Protein AF-A0A1G0FQX0-F1 (afdb_monomer_lite)

Sequence (128 aa):
MAFGIALFLISGVIVGIPLTINFFGGSVLTMEQYQSWKVVHGYGVFLSFINYFFGVIIDRLALTRGQKELSSWAMLAAG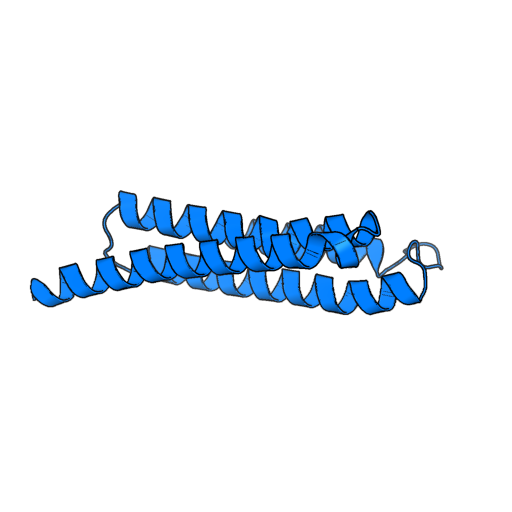LVGGVGRMTLLLLSALDELGVYASLGEVVLIVLATAVFLRGQMARSAQT

Foldseek 3Di:
DVVLVVQLCVLPPVLPDCQQDPPPDDHPDDPVLNVVLVVLSVQLNVLSVVLVVVLVVLVPDPFDPVLSVLLNVLSVQLSCLSRVVLSVCSVVVNCVPCVVVSVVSSVVSNVRSVVSVVVRVVVVVVVD

Structure (mmCIF, N/CA/C/O backbone):
data_AF-A0A1G0FQX0-F1
#
_entry.id   AF-A0A1G0FQX0-F1
#
loop_
_atom_site.group_PDB
_atom_site.id
_atom_site.type_symbol
_atom_site.label_atom_id
_atom_site.label_alt_id
_atom_site.label_comp_id
_atom_site.label_asym_id
_atom_site.label_entity_id
_atom_site.label_seq_id
_atom_site.pdbx_PDB_ins_code
_atom_site.Cartn_x
_atom_site.Cartn_y
_atom_site.Cartn_z
_atom_site.occupancy
_atom_site.B_iso_or_equiv
_atom_site.auth_seq_id
_atom_site.auth_comp_id
_atom_site.auth_asym_id
_atom_site.auth_atom_id
_atom_site.pdbx_PDB_model_num
ATOM 1 N N . MET A 1 1 ? -8.986 -10.632 6.891 1.00 52.84 1 MET A N 1
ATOM 2 C CA . MET A 1 1 ? -8.077 -11.729 6.449 1.00 52.84 1 MET A CA 1
ATOM 3 C C . MET A 1 1 ? -8.068 -12.005 4.941 1.00 52.84 1 MET A C 1
ATOM 5 O O . MET A 1 1 ? -7.014 -11.831 4.343 1.00 52.84 1 MET A O 1
ATOM 9 N N . ALA A 1 2 ? -9.188 -12.397 4.311 1.00 55.34 2 ALA A N 1
ATOM 10 C CA . ALA A 1 2 ? -9.234 -12.756 2.877 1.00 55.34 2 ALA A CA 1
ATOM 11 C C . ALA A 1 2 ? -8.653 -11.675 1.944 1.00 55.34 2 ALA A C 1
ATOM 13 O O . ALA A 1 2 ? -8.025 -11.974 0.937 1.00 55.34 2 ALA A O 1
ATOM 14 N N . PHE A 1 3 ? -8.805 -10.413 2.333 1.00 60.34 3 PHE A N 1
ATOM 15 C CA . PHE A 1 3 ? -8.319 -9.267 1.583 1.00 60.34 3 PHE A CA 1
ATOM 16 C C . PHE A 1 3 ? -6.784 -9.102 1.592 1.00 60.34 3 PHE A C 1
ATOM 18 O O . PHE A 1 3 ? -6.199 -8.886 0.539 1.00 60.34 3 PHE A O 1
ATOM 25 N N . GLY A 1 4 ? -6.109 -9.260 2.738 1.00 58.50 4 GLY A N 1
ATOM 26 C CA . GLY A 1 4 ? -4.638 -9.219 2.784 1.00 58.50 4 GLY A CA 1
ATOM 27 C C . GLY A 1 4 ? -4.011 -10.379 2.006 1.00 58.50 4 GLY A C 1
ATOM 28 O O . GLY A 1 4 ? -2.991 -10.209 1.350 1.00 58.50 4 GLY A O 1
ATOM 29 N N . ILE A 1 5 ? -4.689 -11.532 2.006 1.00 62.16 5 ILE A N 1
ATOM 30 C CA . ILE A 1 5 ? -4.342 -12.683 1.166 1.00 62.16 5 ILE A CA 1
ATOM 31 C C . ILE A 1 5 ? -4.538 -12.336 -0.316 1.00 62.16 5 ILE A C 1
ATOM 33 O O . ILE A 1 5 ? -3.648 -12.597 -1.114 1.00 62.16 5 ILE A O 1
ATOM 37 N N . ALA A 1 6 ? -5.649 -11.696 -0.693 1.00 64.75 6 ALA A N 1
ATOM 38 C CA . ALA A 1 6 ? -5.885 -11.260 -2.069 1.00 64.75 6 ALA A CA 1
ATOM 39 C C . ALA A 1 6 ? -4.847 -10.228 -2.544 1.00 64.75 6 ALA A C 1
ATOM 41 O O . ALA A 1 6 ? -4.338 -10.354 -3.652 1.00 64.75 6 ALA A O 1
ATOM 42 N N . LEU A 1 7 ? -4.483 -9.254 -1.703 1.00 61.84 7 LEU A N 1
ATOM 43 C CA . LEU A 1 7 ? -3.460 -8.256 -2.027 1.00 61.84 7 LEU A CA 1
ATOM 44 C C . LEU A 1 7 ? -2.090 -8.921 -2.183 1.00 61.84 7 LEU A C 1
ATOM 46 O O . LEU A 1 7 ? -1.421 -8.700 -3.181 1.00 61.84 7 LEU A O 1
ATOM 50 N N . PHE A 1 8 ? -1.732 -9.840 -1.284 1.00 62.28 8 PHE A N 1
ATOM 51 C CA . PHE A 1 8 ? -0.519 -10.648 -1.408 1.00 62.28 8 PHE A CA 1
ATOM 52 C C . PHE A 1 8 ? -0.499 -11.505 -2.682 1.00 62.28 8 PHE A C 1
ATOM 54 O O . PHE A 1 8 ? 0.526 -11.575 -3.353 1.00 62.28 8 PHE A O 1
ATOM 61 N N . LEU A 1 9 ? -1.618 -12.130 -3.058 1.00 59.53 9 LEU A N 1
ATOM 62 C CA . LEU A 1 9 ? -1.717 -12.908 -4.295 1.00 59.53 9 LEU A CA 1
ATOM 63 C C . LEU A 1 9 ? -1.595 -12.017 -5.538 1.00 59.53 9 LEU A C 1
ATOM 65 O O . LEU A 1 9 ? -0.884 -12.370 -6.473 1.00 59.53 9 LEU A O 1
ATOM 69 N N . ILE A 1 10 ? -2.229 -10.845 -5.550 1.00 64.19 10 ILE A N 1
ATOM 70 C CA . ILE A 1 10 ? -2.133 -9.902 -6.671 1.00 64.19 10 ILE A CA 1
ATOM 71 C C . ILE A 1 10 ? -0.703 -9.361 -6.774 1.00 64.19 10 ILE A C 1
ATOM 73 O O . ILE A 1 10 ? -0.049 -9.530 -7.801 1.00 64.19 10 ILE A O 1
ATOM 77 N N . SER A 1 11 ? -0.187 -8.770 -5.699 1.00 60.75 11 SER A N 1
ATOM 78 C CA . SER A 1 11 ? 1.128 -8.131 -5.670 1.00 60.75 11 SER A CA 1
ATOM 79 C C . SER A 1 11 ? 2.274 -9.126 -5.811 1.00 60.75 11 SER A C 1
ATOM 81 O O . SER A 1 11 ? 3.259 -8.797 -6.460 1.00 60.75 11 SER A O 1
ATOM 83 N N . GLY A 1 12 ? 2.151 -10.319 -5.221 1.00 58.19 12 GLY A N 1
ATOM 84 C CA . GLY A 1 12 ? 3.173 -11.367 -5.189 1.00 58.19 12 GLY A CA 1
ATOM 85 C C . GLY A 1 12 ? 3.107 -12.345 -6.359 1.00 58.19 12 GLY A C 1
ATOM 86 O O . GLY A 1 12 ? 4.107 -12.557 -7.037 1.00 58.19 12 GLY A O 1
ATOM 87 N N . VAL A 1 13 ? 1.939 -12.934 -6.622 1.00 57.28 13 VAL A N 1
ATOM 88 C CA . VAL A 1 13 ? 1.795 -14.046 -7.580 1.00 57.28 13 VAL A CA 1
ATOM 89 C C . VAL A 1 13 ? 1.462 -13.542 -8.983 1.00 57.28 13 VAL A C 1
ATOM 91 O O . VAL A 1 13 ? 2.121 -13.938 -9.938 1.00 57.28 13 VAL A O 1
ATOM 94 N N . ILE A 1 14 ? 0.471 -12.657 -9.123 1.00 57.28 14 ILE A N 1
ATOM 95 C CA . ILE A 1 14 ? -0.040 -12.235 -10.441 1.00 57.28 14 ILE A CA 1
ATOM 96 C C . ILE A 1 14 ? 0.892 -11.228 -11.108 1.00 57.28 14 ILE A C 1
ATOM 98 O O . ILE A 1 14 ? 1.104 -11.291 -12.314 1.00 57.28 14 ILE A O 1
ATOM 102 N N . VAL A 1 15 ? 1.455 -10.300 -10.337 1.00 57.69 15 VAL A N 1
ATOM 103 C CA . VAL A 1 15 ? 2.323 -9.262 -10.898 1.00 57.69 15 VAL A CA 1
ATOM 104 C C . VAL A 1 15 ? 3.794 -9.709 -10.877 1.00 57.69 15 VAL A C 1
ATOM 106 O O . VAL A 1 15 ? 4.514 -9.501 -11.847 1.00 57.69 15 VAL A O 1
ATOM 109 N N . GLY A 1 16 ? 4.242 -10.399 -9.824 1.00 53.06 16 GLY A N 1
ATOM 110 C CA . GLY A 1 16 ? 5.641 -10.814 -9.661 1.00 53.06 16 GLY A CA 1
ATOM 111 C C . GLY A 1 16 ? 6.134 -11.882 -10.623 1.00 53.06 16 GLY A C 1
ATOM 112 O O . GLY A 1 16 ? 7.156 -11.702 -11.287 1.00 53.06 16 GLY A O 1
ATOM 113 N N . ILE A 1 17 ? 5.412 -13.001 -10.681 1.00 53.59 17 ILE A N 1
ATOM 114 C CA . ILE A 1 17 ? 5.861 -14.229 -11.350 1.00 53.59 17 ILE A CA 1
ATOM 115 C C . ILE A 1 17 ? 5.896 -14.083 -12.883 1.00 53.59 17 ILE A C 1
ATOM 117 O O . ILE A 1 17 ? 6.923 -14.429 -13.465 1.00 53.59 17 ILE A O 1
ATOM 121 N N . PRO A 1 18 ? 4.874 -13.525 -13.565 1.00 51.62 18 PRO A N 1
ATOM 122 C CA . PRO A 1 18 ? 4.857 -13.486 -15.031 1.00 51.62 18 PRO A CA 1
ATOM 123 C C . PRO A 1 18 ? 5.879 -12.524 -15.646 1.00 51.62 18 PRO A C 1
ATOM 125 O O . PRO A 1 18 ? 6.282 -12.711 -16.790 1.00 51.62 18 PRO A O 1
ATOM 128 N N . LEU A 1 19 ? 6.293 -11.490 -14.905 1.00 51.75 19 LEU A N 1
ATOM 129 C CA . LEU A 1 19 ? 7.210 -10.456 -15.401 1.00 51.75 19 LEU A CA 1
ATOM 130 C C . LEU A 1 19 ? 8.681 -10.737 -15.072 1.00 51.75 19 LEU A C 1
ATOM 132 O O . LEU A 1 19 ? 9.565 -10.173 -15.714 1.00 51.75 19 LEU A O 1
ATOM 136 N N . THR A 1 20 ? 8.955 -11.618 -14.104 1.00 49.12 20 THR A N 1
ATOM 137 C CA . THR A 1 20 ? 10.324 -12.024 -13.740 1.00 49.12 20 THR A CA 1
ATOM 138 C C . THR A 1 20 ? 10.714 -13.402 -14.262 1.00 49.12 20 THR A C 1
ATOM 140 O O . THR A 1 20 ? 11.894 -13.636 -14.513 1.00 49.12 20 THR A O 1
ATOM 143 N N . ILE A 1 21 ? 9.749 -14.302 -14.465 1.00 46.78 21 ILE A N 1
ATOM 144 C CA . ILE A 1 21 ? 9.988 -15.654 -14.965 1.00 46.78 21 ILE A CA 1
ATOM 145 C C . ILE A 1 21 ? 9.347 -15.763 -16.341 1.00 46.78 21 ILE A C 1
ATOM 147 O O . ILE A 1 21 ? 8.138 -15.942 -16.472 1.00 46.78 21 ILE A O 1
ATOM 151 N N . ASN A 1 22 ? 10.165 -15.675 -17.388 1.00 48.78 22 ASN A N 1
ATOM 152 C CA . ASN A 1 22 ? 9.686 -16.039 -18.707 1.00 48.78 22 ASN A CA 1
ATOM 153 C C . ASN A 1 22 ? 9.655 -17.567 -18.821 1.00 48.78 22 ASN A C 1
ATOM 155 O O . ASN A 1 22 ? 10.705 -18.204 -18.887 1.00 48.78 22 ASN A O 1
ATOM 159 N N . PHE A 1 23 ? 8.461 -18.151 -18.907 1.00 44.41 23 PHE A N 1
ATOM 160 C CA . PHE A 1 23 ? 8.285 -19.565 -19.252 1.00 44.41 23 PHE A CA 1
ATOM 161 C C . PHE A 1 23 ? 8.796 -19.907 -20.677 1.00 44.41 23 PHE A C 1
ATOM 163 O O . PHE A 1 23 ? 8.827 -21.080 -21.036 1.00 44.41 23 PHE A O 1
ATOM 170 N N . PHE A 1 24 ? 9.242 -18.912 -21.467 1.00 46.16 24 PHE A N 1
ATOM 171 C CA . PHE A 1 24 ? 9.716 -19.041 -22.855 1.00 46.16 24 PHE A CA 1
ATOM 172 C C . PHE A 1 24 ? 11.117 -18.442 -23.160 1.00 46.16 24 PHE A C 1
ATOM 174 O O . PHE A 1 24 ? 11.475 -18.327 -24.329 1.00 46.16 24 PHE A O 1
ATOM 181 N N . GLY A 1 25 ? 11.950 -18.098 -22.162 1.00 43.03 25 GLY A N 1
ATOM 182 C CA . GLY A 1 25 ? 13.401 -17.883 -22.389 1.00 43.03 25 GLY A CA 1
ATOM 183 C C . GLY A 1 25 ? 13.941 -16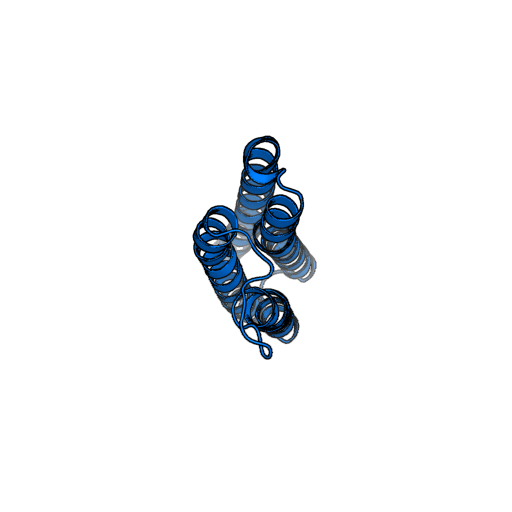.455 -22.644 1.00 43.03 25 GLY A C 1
ATOM 184 O O . GLY A 1 25 ? 15.020 -16.321 -23.213 1.00 43.03 25 GLY A O 1
ATOM 185 N N . GLY A 1 26 ? 13.267 -15.386 -22.199 1.00 56.75 26 GLY A N 1
ATOM 186 C CA . GLY A 1 26 ? 13.768 -13.990 -22.256 1.00 56.75 26 GLY A CA 1
ATOM 187 C C . GLY A 1 26 ? 12.937 -12.962 -21.457 1.00 56.75 26 GLY A C 1
ATOM 188 O O . GLY A 1 26 ? 11.743 -13.130 -21.293 1.00 56.75 26 GLY A O 1
ATOM 189 N N . SER A 1 27 ? 13.507 -11.885 -20.922 1.00 56.03 27 SER A N 1
ATOM 190 C CA . SER A 1 27 ? 12.720 -10.890 -20.156 1.00 56.03 27 SER A CA 1
ATOM 191 C C . SER A 1 27 ? 11.845 -10.014 -21.073 1.00 56.03 27 SER A C 1
ATOM 193 O O . SER A 1 27 ? 12.333 -9.544 -22.096 1.00 56.03 27 SER A O 1
ATOM 195 N N . VAL A 1 28 ? 10.579 -9.754 -20.700 1.00 63.47 28 VAL A N 1
ATOM 196 C CA . VAL A 1 28 ? 9.730 -8.724 -21.357 1.00 63.47 28 VAL A CA 1
ATOM 197 C C . VAL A 1 28 ? 10.226 -7.313 -21.013 1.00 63.47 28 VAL A C 1
ATOM 199 O O . VAL A 1 28 ? 10.039 -6.370 -21.776 1.00 63.47 28 VAL A O 1
ATOM 202 N N . LEU A 1 29 ? 10.885 -7.179 -19.863 1.00 65.06 29 LEU A N 1
ATOM 203 C CA . LEU A 1 29 ? 11.466 -5.937 -19.372 1.00 65.06 29 LEU A CA 1
ATOM 204 C C . LEU A 1 29 ? 12.889 -5.762 -19.906 1.00 65.06 29 LEU A C 1
ATOM 206 O O . LEU A 1 29 ? 13.654 -6.732 -19.978 1.00 65.06 29 LEU A O 1
ATOM 210 N N . THR A 1 30 ? 13.277 -4.520 -20.194 1.00 74.12 30 THR A N 1
ATOM 211 C CA . THR A 1 30 ? 14.693 -4.185 -20.400 1.00 74.12 30 THR A CA 1
ATOM 212 C C . THR A 1 30 ? 15.501 -4.488 -19.131 1.00 74.12 30 THR A C 1
ATOM 214 O O . THR A 1 30 ? 14.944 -4.616 -18.040 1.00 74.12 30 THR A O 1
ATOM 217 N N . MET A 1 31 ? 16.829 -4.603 -19.234 1.00 75.06 31 MET A N 1
ATOM 218 C CA . MET A 1 31 ? 17.673 -4.907 -18.067 1.00 75.06 31 MET A CA 1
ATOM 219 C C . MET A 1 31 ? 17.510 -3.870 -16.944 1.00 75.06 31 MET A C 1
ATOM 221 O O . MET A 1 31 ? 17.454 -4.232 -15.772 1.00 75.06 31 MET A O 1
ATOM 225 N N . GLU A 1 32 ? 17.381 -2.592 -17.296 1.00 75.31 32 GLU A N 1
ATOM 226 C CA . GLU A 1 32 ? 17.147 -1.504 -16.344 1.00 75.31 32 GLU A CA 1
ATOM 227 C C . GLU A 1 32 ? 15.765 -1.609 -15.685 1.00 75.31 32 GLU A C 1
ATOM 229 O O . GLU A 1 32 ? 15.661 -1.616 -14.457 1.00 75.31 32 GLU A O 1
ATOM 234 N N . GLN A 1 33 ? 14.711 -1.826 -16.482 1.00 70.12 33 GLN A N 1
ATOM 235 C CA . GLN A 1 33 ? 13.366 -2.071 -15.961 1.00 70.12 33 GLN A CA 1
ATOM 236 C C . GLN A 1 33 ? 13.329 -3.303 -15.054 1.00 70.12 33 GLN A C 1
ATOM 238 O O . GLN A 1 33 ? 12.669 -3.271 -14.024 1.00 70.12 33 GLN A O 1
ATOM 243 N N . TYR A 1 34 ? 14.068 -4.365 -15.379 1.00 73.25 34 TYR A N 1
ATOM 244 C CA . TYR A 1 34 ? 14.146 -5.582 -14.576 1.00 73.25 34 TYR A CA 1
ATOM 245 C C . TYR A 1 34 ? 14.823 -5.356 -13.214 1.00 73.25 34 TYR A C 1
ATOM 247 O O . TYR A 1 34 ? 14.379 -5.904 -12.200 1.00 73.25 34 TYR A O 1
ATOM 255 N N . GLN A 1 35 ? 15.886 -4.545 -13.150 1.00 75.56 35 GLN A N 1
ATOM 256 C CA . GLN A 1 35 ? 16.526 -4.204 -11.873 1.00 75.56 35 GLN A CA 1
ATOM 257 C C . GLN A 1 35 ? 15.583 -3.393 -10.982 1.00 75.56 35 GLN A C 1
ATOM 259 O O . GLN A 1 35 ? 15.375 -3.765 -9.825 1.00 75.56 35 GLN A O 1
ATOM 264 N N . SER A 1 36 ? 14.946 -2.362 -11.540 1.00 76.44 36 SER A N 1
ATOM 265 C CA . SER A 1 36 ? 13.956 -1.547 -10.828 1.00 76.44 36 SER A CA 1
ATOM 266 C C . SER A 1 36 ? 12.725 -2.364 -10.429 1.00 76.44 36 SER A C 1
ATOM 268 O O . SER 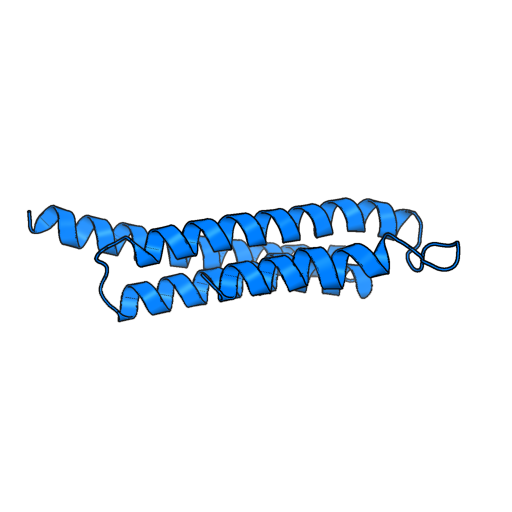A 1 36 ? 12.211 -2.225 -9.319 1.00 76.44 36 SER A O 1
ATOM 270 N N . TRP A 1 37 ? 12.296 -3.293 -11.285 1.00 76.88 37 TRP A N 1
ATOM 271 C CA . TRP A 1 37 ? 11.138 -4.150 -11.055 1.00 76.88 37 TRP A CA 1
ATOM 272 C C . TRP A 1 37 ? 11.298 -5.019 -9.823 1.00 76.88 37 TRP A C 1
ATOM 274 O O . TRP A 1 37 ? 10.390 -5.064 -9.004 1.00 76.88 37 TRP A O 1
ATOM 284 N N . LYS A 1 38 ? 12.453 -5.664 -9.635 1.00 75.75 38 LYS A N 1
ATOM 285 C CA . LYS A 1 38 ? 12.702 -6.498 -8.446 1.00 75.75 38 LYS A CA 1
ATOM 286 C C . LYS A 1 38 ? 12.545 -5.708 -7.147 1.00 75.75 38 LYS A C 1
ATOM 288 O O . LYS A 1 38 ? 11.969 -6.221 -6.190 1.00 75.75 38 LYS A O 1
ATOM 293 N N . VAL A 1 39 ? 13.026 -4.465 -7.127 1.00 75.38 39 VAL A N 1
ATOM 294 C CA . VAL A 1 39 ? 12.938 -3.585 -5.955 1.00 75.38 39 VAL A CA 1
ATOM 295 C C . VAL A 1 39 ? 11.490 -3.153 -5.713 1.00 75.38 39 VAL A C 1
ATOM 297 O O . VAL A 1 39 ? 10.977 -3.320 -4.608 1.00 75.38 39 VAL A O 1
ATOM 300 N N . VAL A 1 40 ? 10.803 -2.660 -6.748 1.00 75.56 40 VAL A N 1
ATOM 301 C CA . VAL A 1 40 ? 9.410 -2.185 -6.646 1.00 75.56 40 VAL A CA 1
ATOM 302 C C . VAL A 1 40 ? 8.446 -3.336 -6.333 1.00 75.56 40 VAL A C 1
ATOM 304 O O . VAL A 1 40 ? 7.553 -3.196 -5.499 1.00 75.56 40 VAL A O 1
ATOM 307 N N . HIS A 1 41 ? 8.655 -4.501 -6.940 1.00 76.44 41 HIS A N 1
ATOM 308 C CA . HIS A 1 41 ? 7.893 -5.713 -6.669 1.00 76.44 41 HIS A CA 1
ATOM 309 C C . HIS A 1 41 ? 8.104 -6.216 -5.239 1.00 76.44 41 HIS A C 1
ATOM 311 O O . HIS A 1 41 ? 7.127 -6.457 -4.531 1.00 76.44 41 HIS A O 1
ATOM 317 N N . GLY A 1 42 ? 9.359 -6.320 -4.787 1.00 72.12 42 GLY A N 1
ATOM 318 C CA . GLY A 1 42 ? 9.673 -6.710 -3.411 1.00 72.12 42 GLY A CA 1
ATOM 319 C C . GLY A 1 42 ? 9.019 -5.777 -2.389 1.00 72.12 42 GLY A C 1
ATOM 320 O O . GLY A 1 42 ? 8.444 -6.241 -1.404 1.00 72.12 42 GLY A O 1
ATOM 321 N N . TYR A 1 43 ? 9.012 -4.471 -2.672 1.00 75.06 43 TYR A N 1
ATOM 322 C CA . TYR A 1 43 ? 8.295 -3.483 -1.869 1.00 75.06 43 TYR A CA 1
ATOM 323 C C . TYR A 1 43 ? 6.774 -3.716 -1.859 1.00 75.06 43 TYR A C 1
ATOM 325 O O . TYR A 1 43 ? 6.159 -3.700 -0.795 1.00 75.06 43 TYR A O 1
ATOM 333 N N . GLY A 1 44 ? 6.160 -4.008 -3.010 1.00 74.25 44 GLY A N 1
ATOM 334 C CA . GLY A 1 44 ? 4.732 -4.338 -3.102 1.00 74.25 44 GLY A CA 1
ATOM 335 C C . GLY A 1 44 ? 4.341 -5.598 -2.316 1.00 74.25 44 GLY A C 1
ATOM 336 O O . GLY A 1 44 ? 3.299 -5.629 -1.653 1.00 74.25 44 GLY A O 1
ATOM 337 N N . VAL A 1 45 ? 5.193 -6.627 -2.323 1.00 73.56 45 VAL A N 1
ATOM 338 C CA . VAL A 1 45 ? 5.006 -7.840 -1.506 1.00 73.56 45 VAL A CA 1
ATOM 339 C C . VAL A 1 45 ? 5.110 -7.517 -0.015 1.00 73.56 45 VAL A C 1
ATOM 341 O O . VAL A 1 45 ? 4.262 -7.949 0.769 1.00 73.56 45 VAL A O 1
ATOM 344 N N . PHE A 1 46 ? 6.097 -6.712 0.381 1.00 75.88 46 PHE A N 1
ATOM 345 C CA . PHE A 1 46 ? 6.257 -6.256 1.762 1.00 75.88 46 PHE A CA 1
ATOM 346 C C . PHE A 1 46 ? 5.056 -5.430 2.252 1.00 75.88 46 PHE A C 1
ATOM 348 O O . PHE A 1 46 ? 4.539 -5.675 3.342 1.00 75.88 46 PHE A O 1
ATOM 355 N N . LEU A 1 47 ? 4.539 -4.520 1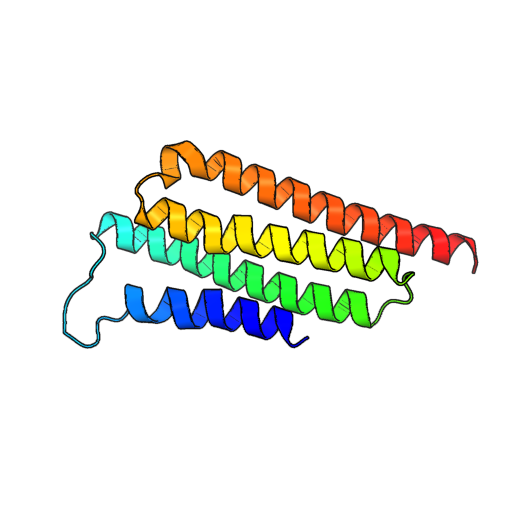.426 1.00 74.44 47 LEU A N 1
ATOM 356 C CA . LEU A 1 47 ? 3.311 -3.767 1.703 1.00 74.44 47 LEU A CA 1
ATOM 357 C C . LEU A 1 47 ? 2.100 -4.680 1.908 1.00 74.44 47 LEU A C 1
ATOM 359 O O . LEU A 1 47 ? 1.317 -4.491 2.838 1.00 74.44 47 LEU A O 1
ATOM 363 N N . SER A 1 48 ? 1.957 -5.694 1.055 1.00 73.56 48 SER A N 1
ATOM 364 C CA . SER A 1 48 ? 0.882 -6.686 1.165 1.00 73.56 48 SER A CA 1
ATOM 365 C C . SER A 1 48 ? 0.964 -7.464 2.474 1.00 73.56 48 SER A C 1
ATOM 367 O O . SER A 1 48 ? -0.051 -7.684 3.137 1.00 73.56 48 SER A O 1
ATOM 369 N N . PHE A 1 49 ? 2.184 -7.839 2.866 1.00 75.31 49 PHE A N 1
ATOM 370 C CA . PHE A 1 49 ? 2.460 -8.486 4.140 1.00 75.31 49 PHE A CA 1
ATOM 371 C C . PHE A 1 49 ? 2.059 -7.583 5.312 1.00 75.31 49 PHE A C 1
ATOM 373 O O . PHE A 1 49 ? 1.267 -8.006 6.153 1.00 75.31 49 PHE A O 1
ATOM 380 N N . ILE A 1 50 ? 2.502 -6.320 5.338 1.00 75.69 50 ILE A N 1
ATOM 381 C CA . ILE A 1 50 ? 2.103 -5.359 6.381 1.00 75.69 50 ILE A CA 1
ATOM 382 C C . ILE A 1 50 ? 0.580 -5.231 6.447 1.00 75.69 50 ILE A C 1
ATOM 384 O O . ILE A 1 50 ? 0.013 -5.326 7.535 1.00 75.69 50 ILE A O 1
ATOM 388 N N . ASN A 1 51 ? -0.093 -5.077 5.305 1.00 76.75 51 ASN A N 1
ATOM 389 C CA . ASN A 1 51 ? -1.549 -4.948 5.245 1.00 76.75 51 ASN A CA 1
ATOM 390 C C . ASN A 1 51 ? -2.281 -6.171 5.807 1.00 76.75 51 ASN A C 1
ATOM 392 O O . ASN A 1 51 ? -3.304 -6.021 6.480 1.00 76.75 51 ASN A O 1
ATOM 396 N N . TYR A 1 52 ? -1.763 -7.380 5.579 1.00 74.44 52 TYR A N 1
ATOM 397 C CA . TYR A 1 52 ? -2.314 -8.588 6.188 1.00 74.44 52 TYR A CA 1
ATOM 398 C C . TYR A 1 52 ? -2.224 -8.541 7.720 1.00 74.44 52 TYR A C 1
ATOM 400 O O . TYR A 1 52 ? -3.237 -8.737 8.397 1.00 74.44 52 TYR A O 1
ATOM 408 N N . PHE A 1 53 ? -1.048 -8.226 8.271 1.00 77.19 53 PHE A N 1
ATOM 409 C CA . PHE A 1 53 ? -0.857 -8.123 9.722 1.00 77.19 53 PHE A CA 1
ATOM 410 C C . PHE A 1 53 ? -1.700 -7.004 10.334 1.00 77.19 53 PHE A C 1
ATOM 412 O O . PHE A 1 53 ? -2.339 -7.215 11.365 1.00 77.19 53 PHE A O 1
ATOM 419 N N . PHE A 1 54 ? -1.777 -5.848 9.674 1.00 76.06 54 PHE A N 1
ATOM 420 C CA . PHE A 1 54 ? -2.623 -4.740 10.110 1.00 76.06 54 PHE A CA 1
ATOM 421 C C . PHE A 1 54 ? -4.100 -5.133 10.152 1.00 76.06 54 PHE A C 1
ATOM 423 O O . PHE A 1 54 ? -4.779 -4.850 11.137 1.00 76.06 54 PHE A O 1
ATOM 430 N N . GLY A 1 55 ? -4.592 -5.845 9.134 1.00 75.94 55 GLY A N 1
ATOM 431 C CA . GLY A 1 55 ? -5.959 -6.365 9.122 1.00 75.94 55 GLY A CA 1
ATOM 432 C C . GLY A 1 55 ? -6.232 -7.324 10.284 1.00 75.94 55 GLY A C 1
ATOM 433 O O . GLY A 1 55 ? -7.243 -7.190 10.969 1.00 75.94 55 GLY A O 1
ATOM 434 N N . VAL A 1 56 ? -5.303 -8.246 10.567 1.00 76.94 56 VAL A N 1
ATOM 435 C CA . VAL A 1 56 ? -5.409 -9.161 11.721 1.00 76.94 56 VAL A CA 1
ATOM 436 C C . VAL A 1 56 ? -5.441 -8.393 13.046 1.00 76.94 56 VAL A C 1
ATOM 438 O O . VAL A 1 56 ? -6.197 -8.754 13.950 1.00 76.94 56 VAL A O 1
ATOM 441 N N . ILE A 1 57 ? -4.648 -7.327 13.172 1.00 77.62 57 ILE A N 1
ATOM 442 C CA . ILE A 1 57 ? -4.631 -6.473 14.365 1.00 77.62 57 ILE A CA 1
ATOM 443 C C . ILE A 1 57 ? -5.966 -5.729 14.513 1.00 77.62 57 ILE A C 1
ATOM 445 O O . ILE A 1 57 ? -6.568 -5.787 15.582 1.00 77.62 57 ILE A O 1
ATOM 449 N N . ILE A 1 58 ? -6.472 -5.086 13.456 1.00 76.69 58 ILE A N 1
ATOM 450 C CA . ILE A 1 58 ? -7.759 -4.365 13.473 1.00 76.69 58 ILE A CA 1
ATOM 451 C C . ILE A 1 58 ? -8.913 -5.294 13.883 1.00 76.69 58 ILE A C 1
ATOM 453 O O . ILE A 1 58 ? -9.773 -4.900 14.679 1.00 76.69 58 ILE A O 1
ATOM 457 N N . ASP A 1 59 ? -8.916 -6.535 13.390 1.00 76.81 59 ASP A N 1
ATOM 458 C CA . ASP A 1 59 ? -9.942 -7.528 13.720 1.00 76.81 59 ASP A CA 1
ATOM 459 C C . ASP A 1 59 ? -9.949 -7.859 15.222 1.00 76.81 59 ASP A C 1
ATOM 461 O O . ASP A 1 59 ? -11.020 -7.913 15.834 1.00 76.81 59 ASP A O 1
ATOM 465 N N . ARG A 1 60 ? -8.767 -7.999 15.838 1.00 77.00 60 ARG A N 1
ATOM 466 C CA . ARG A 1 60 ? -8.601 -8.360 17.261 1.00 77.00 60 ARG A CA 1
ATOM 467 C C . ARG A 1 60 ? -8.847 -7.213 18.238 1.00 77.00 60 ARG A C 1
ATOM 469 O O . ARG A 1 60 ? -9.042 -7.453 19.427 1.00 77.00 60 ARG A O 1
ATOM 476 N N . LEU A 1 61 ? -8.833 -5.972 17.768 1.00 71.50 61 LEU A N 1
ATOM 477 C CA . LEU A 1 61 ? -9.043 -4.808 18.619 1.00 71.50 61 LEU A CA 1
ATOM 478 C C . LEU A 1 61 ? -10.527 -4.480 18.751 1.00 71.50 61 LEU A C 1
ATOM 480 O O . LEU A 1 61 ? -11.287 -4.566 17.787 1.00 71.50 61 LEU A O 1
ATOM 484 N N . ALA A 1 62 ? -10.959 -4.039 19.932 1.00 75.31 62 ALA A N 1
ATOM 485 C CA . ALA A 1 62 ? -12.319 -3.530 20.104 1.00 75.31 62 ALA A CA 1
ATOM 486 C C . ALA A 1 62 ? -12.372 -2.030 19.784 1.00 75.31 62 ALA A C 1
ATOM 488 O O . ALA A 1 62 ? -12.463 -1.166 20.650 1.00 75.31 62 ALA A O 1
ATOM 489 N N . LEU A 1 63 ? -12.260 -1.760 18.486 1.00 75.19 63 LEU A N 1
ATOM 490 C CA . LEU A 1 63 ? -12.570 -0.486 17.845 1.00 75.19 63 LEU A CA 1
ATOM 491 C C . LEU A 1 63 ? -14.050 -0.461 17.439 1.00 75.19 63 LEU A C 1
ATOM 493 O O . LEU A 1 63 ? -14.653 -1.515 17.210 1.00 75.19 63 LEU A O 1
ATOM 497 N N . THR A 1 64 ? -14.623 0.735 17.288 1.00 84.31 64 THR A N 1
ATOM 498 C CA . THR A 1 64 ? -15.967 0.881 16.703 1.00 84.31 64 THR A CA 1
ATOM 499 C C . THR A 1 64 ? -15.973 0.407 15.247 1.00 84.31 64 THR A C 1
ATOM 501 O O . THR A 1 64 ? -14.949 0.458 14.560 1.00 84.31 64 THR A O 1
ATOM 504 N N . ARG A 1 65 ? -17.133 -0.033 14.742 1.00 82.50 65 ARG A N 1
ATOM 505 C CA . ARG A 1 65 ? -17.257 -0.541 13.365 1.00 82.50 65 ARG A CA 1
ATOM 506 C C . ARG A 1 65 ? -16.761 0.468 12.321 1.00 82.50 65 ARG A C 1
ATOM 508 O O . ARG A 1 65 ? -15.980 0.094 11.454 1.00 82.50 65 ARG A O 1
ATOM 515 N N . GLY A 1 66 ? -17.122 1.745 12.471 1.00 81.94 66 GLY A N 1
ATOM 516 C CA . GLY A 1 66 ? -16.678 2.807 11.563 1.00 81.94 66 GLY A CA 1
ATOM 517 C C . GLY A 1 66 ? -15.161 3.030 11.577 1.00 81.94 66 GLY A C 1
ATOM 518 O O . GLY A 1 66 ? -14.566 3.244 10.528 1.00 81.94 66 GLY A O 1
ATOM 519 N N . GLN A 1 67 ? -14.506 2.913 12.738 1.00 80.19 67 GLN A N 1
ATOM 520 C CA . GLN A 1 67 ? -13.042 3.007 12.826 1.00 80.19 67 GLN A CA 1
ATOM 521 C C . GLN A 1 67 ? -12.354 1.816 12.155 1.00 80.19 67 GLN A C 1
ATOM 523 O O . GLN A 1 67 ? -11.371 2.008 11.444 1.00 80.19 67 GLN A O 1
ATOM 528 N N . LYS A 1 68 ? -12.882 0.598 12.340 1.00 81.88 68 LYS A N 1
ATOM 529 C CA . LYS A 1 68 ? -12.353 -0.599 11.669 1.00 81.88 68 LYS A CA 1
ATOM 530 C C . LYS A 1 68 ? -12.462 -0.482 10.156 1.00 81.88 68 LYS A C 1
ATOM 532 O O . LYS A 1 68 ? -11.487 -0.754 9.460 1.00 81.88 68 LYS A O 1
ATOM 537 N N . GLU A 1 69 ? -13.622 -0.062 9.659 1.00 83.38 69 GLU A N 1
ATOM 538 C CA . GLU A 1 69 ? -13.856 0.126 8.227 1.00 83.38 69 GLU A CA 1
ATOM 539 C C . GLU A 1 69 ? -12.927 1.208 7.664 1.00 83.38 69 GLU A C 1
ATOM 541 O O . GLU A 1 69 ? -12.216 0.941 6.699 1.00 83.38 69 GLU A O 1
ATOM 546 N N . LEU A 1 70 ? -12.841 2.381 8.300 1.00 82.62 70 LEU A N 1
ATOM 547 C CA . LEU A 1 70 ? -11.993 3.479 7.827 1.00 82.62 70 LEU A CA 1
ATOM 548 C C . LEU A 1 70 ? -10.503 3.104 7.802 1.00 82.62 70 LEU A C 1
ATOM 550 O O . LEU A 1 70 ? -9.838 3.323 6.791 1.00 82.62 70 LEU A O 1
ATOM 554 N N . SER A 1 71 ? -9.979 2.503 8.875 1.00 79.62 71 SER A N 1
ATOM 555 C CA . SER A 1 71 ? -8.584 2.045 8.919 1.00 79.62 71 SER A CA 1
ATOM 556 C C . SER A 1 71 ? -8.307 0.945 7.891 1.00 79.62 71 SER A C 1
ATOM 558 O O . SER A 1 71 ? -7.237 0.939 7.285 1.00 79.62 71 SER A O 1
ATOM 560 N N . SER A 1 72 ? -9.268 0.046 7.652 1.00 80.69 72 SER A N 1
ATOM 561 C CA . SER A 1 72 ? -9.132 -1.016 6.647 1.00 80.69 72 SER A CA 1
ATOM 562 C C . SER A 1 72 ? -9.113 -0.453 5.226 1.00 80.69 72 SER A C 1
ATOM 564 O O . SER A 1 72 ? -8.251 -0.834 4.437 1.00 80.69 72 SER A O 1
ATOM 566 N N . TRP A 1 73 ? -10.015 0.481 4.905 1.00 82.38 73 TRP A N 1
ATOM 567 C CA . TRP A 1 73 ? -10.061 1.146 3.599 1.00 82.38 73 TRP A CA 1
ATOM 568 C C . TRP A 1 73 ? -8.820 1.996 3.335 1.00 82.38 73 TRP A C 1
ATOM 570 O O . TRP A 1 73 ? -8.285 1.957 2.230 1.00 82.38 73 TRP A O 1
ATOM 580 N N . ALA A 1 74 ? -8.328 2.716 4.345 1.00 81.94 74 ALA A N 1
ATOM 581 C CA . ALA A 1 74 ? -7.113 3.514 4.225 1.00 81.94 74 ALA A CA 1
ATOM 582 C C . ALA A 1 74 ? -5.876 2.639 3.950 1.00 81.94 74 ALA A C 1
ATOM 584 O O . ALA A 1 74 ? -5.109 2.943 3.040 1.00 81.94 74 ALA A O 1
ATOM 585 N N . MET A 1 75 ? -5.722 1.505 4.643 1.00 79.06 75 MET A N 1
ATOM 586 C CA . MET A 1 75 ? -4.630 0.554 4.375 1.00 79.06 75 MET A CA 1
ATOM 587 C C . MET A 1 75 ? -4.754 -0.159 3.029 1.00 79.06 75 MET A C 1
ATOM 589 O O . MET A 1 75 ? -3.757 -0.341 2.327 1.00 79.06 75 MET A O 1
ATOM 593 N N . LEU A 1 76 ? -5.972 -0.518 2.623 1.00 79.81 76 LEU A N 1
ATOM 594 C CA . LEU A 1 76 ? -6.248 -1.019 1.277 1.00 79.81 76 LEU A CA 1
ATOM 595 C C . LEU A 1 76 ? -5.797 -0.002 0.221 1.00 79.81 76 LEU A C 1
ATOM 597 O O . LEU A 1 76 ? -5.012 -0.345 -0.663 1.00 79.81 76 LEU A O 1
ATOM 601 N N . ALA A 1 77 ? -6.225 1.253 0.346 1.00 80.81 77 ALA A N 1
ATOM 602 C CA . ALA A 1 77 ? -5.829 2.307 -0.575 1.00 80.81 77 ALA A CA 1
ATOM 603 C C . ALA A 1 77 ? -4.303 2.514 -0.580 1.00 80.81 77 ALA A C 1
ATOM 605 O O . ALA A 1 77 ? -3.717 2.620 -1.655 1.00 80.81 77 ALA A O 1
ATOM 606 N N . ALA A 1 78 ? -3.641 2.484 0.583 1.00 77.69 78 ALA A N 1
ATOM 607 C CA . ALA A 1 78 ? -2.184 2.592 0.673 1.00 77.69 78 ALA A CA 1
ATOM 608 C C . ALA A 1 78 ? -1.474 1.458 -0.083 1.00 77.69 78 ALA A C 1
ATOM 610 O O . ALA A 1 78 ? -0.563 1.710 -0.868 1.00 77.69 78 ALA A O 1
ATOM 611 N N . GLY A 1 79 ? -1.931 0.214 0.094 1.00 74.25 79 GLY A N 1
ATOM 612 C CA . GLY A 1 79 ? -1.374 -0.949 -0.602 1.00 74.25 79 GLY A CA 1
ATOM 613 C C . GLY A 1 79 ? -1.587 -0.905 -2.117 1.00 74.25 79 GLY A C 1
ATOM 614 O O . GLY A 1 79 ? -0.695 -1.288 -2.875 1.00 74.25 79 GLY A O 1
ATOM 615 N N . LEU A 1 80 ? -2.738 -0.402 -2.574 1.00 80.00 80 LEU A N 1
ATOM 616 C CA . LEU A 1 80 ? -3.003 -0.215 -4.001 1.00 80.00 80 LEU A CA 1
ATOM 617 C C . LEU A 1 80 ? -2.139 0.892 -4.606 1.00 80.00 80 LEU A C 1
ATOM 619 O O . LEU A 1 80 ? -1.529 0.672 -5.646 1.00 80.00 80 LEU A O 1
ATOM 623 N N . VAL A 1 81 ? -2.060 2.058 -3.966 1.00 80.12 81 VAL A N 1
ATOM 624 C CA . VAL A 1 81 ? -1.292 3.203 -4.480 1.00 80.12 81 VAL A CA 1
ATOM 625 C C . VAL A 1 81 ? 0.213 2.911 -4.442 1.00 80.12 81 VAL A C 1
ATOM 627 O O . VAL A 1 81 ? 0.907 3.101 -5.441 1.00 80.12 81 VAL A O 1
ATOM 630 N N . GLY A 1 82 ? 0.711 2.400 -3.315 1.00 72.69 82 GLY A N 1
ATOM 631 C CA . GLY A 1 82 ? 2.130 2.126 -3.097 1.00 72.69 82 GLY A CA 1
ATOM 632 C C . GLY A 1 82 ? 2.647 0.883 -3.814 1.00 72.69 82 GLY A C 1
ATOM 633 O O . GLY A 1 82 ? 3.727 0.908 -4.401 1.00 72.69 82 GLY A O 1
ATOM 634 N N . GLY A 1 83 ? 1.871 -0.202 -3.795 1.00 75.44 83 GLY A N 1
ATOM 635 C CA . GLY A 1 83 ? 2.229 -1.462 -4.439 1.00 75.44 83 GLY A CA 1
ATOM 636 C C . GLY A 1 83 ? 1.867 -1.452 -5.919 1.00 75.44 83 GLY A C 1
ATOM 637 O O . GLY A 1 83 ? 2.726 -1.302 -6.784 1.00 75.44 83 GLY A O 1
ATOM 638 N N . VAL A 1 84 ? 0.574 -1.590 -6.220 1.00 76.50 84 VAL A N 1
ATOM 639 C CA . VAL A 1 84 ? 0.087 -1.747 -7.603 1.00 76.50 84 VAL A CA 1
ATOM 640 C C . VAL A 1 84 ? 0.351 -0.493 -8.445 1.00 76.50 84 VAL A C 1
ATOM 642 O O . VAL A 1 84 ? 0.767 -0.604 -9.599 1.00 76.50 84 VAL A O 1
ATOM 645 N N . GLY A 1 85 ? 0.169 0.697 -7.872 1.00 78.06 85 GLY A N 1
ATOM 646 C CA . GLY A 1 85 ? 0.392 1.973 -8.547 1.00 78.06 85 GLY A CA 1
ATOM 647 C C . GLY A 1 85 ? 1.834 2.135 -9.019 1.00 78.06 85 GLY A C 1
ATOM 648 O O . GLY A 1 85 ? 2.059 2.363 -10.203 1.00 78.06 85 GLY A O 1
ATOM 649 N N . ARG A 1 86 ? 2.830 1.927 -8.146 1.00 75.06 86 ARG A N 1
ATOM 650 C CA . ARG A 1 86 ? 4.250 2.023 -8.54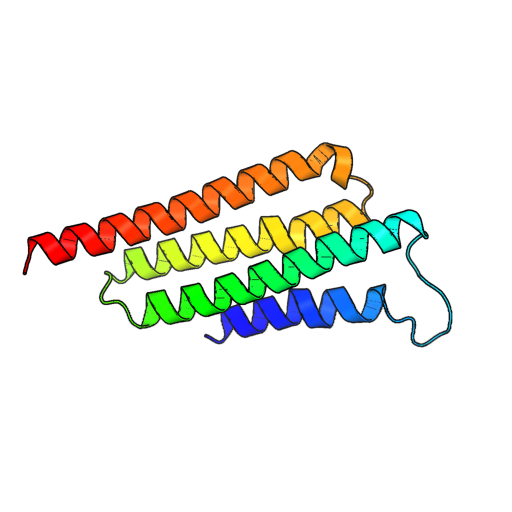0 1.00 75.06 86 ARG A CA 1
ATOM 651 C C . ARG A 1 86 ? 4.660 0.956 -9.549 1.00 75.06 86 ARG A C 1
ATOM 653 O O . ARG A 1 86 ? 5.420 1.255 -10.464 1.00 75.06 86 ARG A O 1
ATOM 660 N N . MET A 1 87 ? 4.133 -0.263 -9.425 1.00 73.62 87 MET A N 1
ATOM 661 C CA . MET A 1 87 ? 4.371 -1.314 -10.421 1.00 73.62 87 MET A CA 1
ATOM 662 C C . MET A 1 87 ? 3.806 -0.918 -11.790 1.00 73.62 87 MET A C 1
ATOM 664 O O . MET A 1 87 ? 4.473 -1.091 -12.804 1.00 73.62 87 MET A O 1
ATOM 668 N N . THR A 1 88 ? 2.622 -0.305 -11.818 1.00 79.25 88 THR A N 1
ATOM 669 C CA . THR A 1 88 ? 2.014 0.220 -13.050 1.00 79.25 88 THR A CA 1
ATOM 670 C C . THR A 1 88 ? 2.834 1.375 -13.630 1.00 79.25 88 THR A C 1
ATOM 672 O O . THR A 1 88 ? 3.119 1.380 -14.823 1.00 79.25 88 THR A O 1
ATOM 675 N N . LEU A 1 89 ? 3.277 2.322 -12.796 1.00 78.88 89 LEU A N 1
ATOM 676 C CA . LEU A 1 89 ? 4.112 3.449 -13.229 1.00 78.88 89 LEU A CA 1
ATOM 677 C C . LEU A 1 89 ? 5.451 2.992 -13.814 1.00 78.88 89 LEU A C 1
ATOM 679 O O . LEU A 1 89 ? 5.914 3.573 -14.791 1.00 78.88 89 LEU A O 1
ATOM 683 N N . LEU A 1 90 ? 6.051 1.939 -13.256 1.00 77.56 90 LEU A N 1
ATOM 684 C CA . LEU A 1 90 ? 7.279 1.358 -13.790 1.00 77.56 90 LEU A CA 1
ATOM 685 C C . LEU A 1 90 ? 7.069 0.736 -15.180 1.00 77.56 90 LEU A C 1
ATOM 687 O O . LEU A 1 90 ? 7.911 0.920 -16.054 1.00 77.56 90 LEU A O 1
ATOM 691 N N . LEU A 1 91 ? 5.942 0.051 -15.412 1.00 77.44 91 LEU A N 1
ATOM 692 C CA . LEU A 1 91 ? 5.608 -0.505 -16.734 1.00 77.44 91 LEU A CA 1
ATOM 693 C C . LEU A 1 91 ? 5.320 0.579 -17.778 1.00 77.44 91 LEU A C 1
ATOM 695 O O . LEU A 1 91 ? 5.574 0.369 -18.960 1.00 77.44 91 LEU A O 1
ATOM 699 N N . LEU A 1 92 ? 4.804 1.728 -17.344 1.00 81.88 92 LEU A N 1
ATOM 700 C CA . LEU A 1 92 ? 4.523 2.879 -18.203 1.00 81.88 92 LEU A CA 1
ATOM 701 C C . LEU A 1 92 ? 5.719 3.833 -18.351 1.00 81.88 92 LEU A C 1
ATOM 703 O O . LEU A 1 92 ? 5.565 4.894 -18.948 1.00 81.88 92 LEU A O 1
ATOM 707 N N . SER A 1 93 ? 6.889 3.487 -17.799 1.00 79.69 93 SER A N 1
ATOM 708 C CA . SER A 1 93 ? 8.082 4.349 -17.771 1.00 79.69 93 SER A CA 1
ATOM 709 C C . SER A 1 93 ? 7.832 5.741 -17.164 1.00 79.69 93 SER A C 1
ATOM 711 O O . SER A 1 93 ? 8.525 6.697 -17.486 1.00 79.69 93 SER A O 1
ATOM 713 N N . ALA A 1 94 ? 6.852 5.852 -16.264 1.00 78.75 94 ALA A N 1
ATOM 714 C CA . ALA A 1 94 ? 6.446 7.093 -15.599 1.00 78.75 94 ALA A CA 1
ATOM 715 C C . ALA A 1 94 ? 6.827 7.109 -14.107 1.00 78.75 94 ALA A C 1
ATOM 717 O O . ALA A 1 94 ? 6.368 7.964 -13.346 1.00 78.75 94 ALA A O 1
ATOM 718 N N . LEU A 1 95 ? 7.629 6.137 -13.655 1.00 76.12 95 LEU A N 1
ATOM 719 C CA . LEU A 1 95 ? 8.014 6.012 -12.249 1.00 76.12 95 LEU A CA 1
ATOM 720 C C . LEU A 1 95 ? 8.845 7.208 -11.768 1.00 76.12 95 LEU A C 1
ATOM 722 O O . LEU A 1 95 ? 8.611 7.674 -10.657 1.00 76.12 95 LEU A O 1
ATOM 726 N N . ASP A 1 96 ? 9.750 7.728 -12.595 1.00 77.50 96 ASP A N 1
ATOM 727 C CA . ASP A 1 96 ? 10.602 8.861 -12.211 1.00 77.50 96 ASP A CA 1
ATOM 728 C C . ASP A 1 96 ? 9.809 10.166 -12.078 1.00 77.50 96 ASP A C 1
ATOM 730 O O . ASP A 1 96 ? 10.058 10.959 -11.173 1.00 77.50 96 ASP A O 1
ATOM 734 N N . GLU A 1 97 ? 8.799 10.366 -12.927 1.00 79.00 97 GLU A N 1
ATOM 735 C CA . GLU A 1 97 ? 7.969 11.575 -12.907 1.00 79.00 97 GLU A CA 1
ATOM 736 C C . GLU A 1 97 ? 6.868 11.514 -11.841 1.00 79.00 97 GLU A C 1
ATOM 738 O O . GLU A 1 97 ? 6.592 12.502 -11.160 1.00 79.00 97 GLU A O 1
ATOM 743 N N . LEU A 1 98 ? 6.221 10.352 -11.684 1.00 79.06 98 LEU A N 1
ATOM 744 C CA . LEU A 1 98 ? 4.994 10.223 -10.890 1.00 79.06 98 LEU A CA 1
ATOM 745 C C . LEU A 1 98 ? 5.138 9.355 -9.633 1.00 79.06 98 LEU A C 1
ATOM 747 O O . LEU A 1 98 ? 4.246 9.344 -8.778 1.00 79.06 98 LEU A O 1
ATOM 751 N N . GLY A 1 99 ? 6.261 8.653 -9.469 1.00 70.12 99 GLY A N 1
ATOM 752 C CA . GLY A 1 99 ? 6.507 7.764 -8.331 1.00 70.12 99 GLY A CA 1
ATOM 753 C C . GLY A 1 99 ? 6.536 8.492 -6.987 1.00 70.12 99 GLY A C 1
ATOM 754 O O . GLY A 1 99 ? 6.115 7.930 -5.971 1.00 70.12 99 GLY A O 1
ATOM 755 N N . VAL A 1 100 ? 6.942 9.766 -6.975 1.00 72.31 100 VAL A N 1
ATOM 756 C CA . VAL A 1 100 ? 6.894 10.623 -5.778 1.00 72.31 100 VAL A CA 1
ATOM 757 C C . VAL A 1 100 ? 5.455 10.828 -5.303 1.00 72.31 100 VAL A C 1
ATOM 759 O O . VAL A 1 100 ? 5.185 10.702 -4.110 1.00 72.31 100 VAL A O 1
ATOM 762 N N . TYR A 1 101 ? 4.505 11.066 -6.211 1.00 75.31 101 TYR A N 1
ATOM 763 C CA . TYR A 1 101 ? 3.098 11.253 -5.843 1.00 75.31 101 TYR A CA 1
ATOM 764 C C . TYR A 1 101 ? 2.458 9.958 -5.341 1.00 75.31 101 TYR A C 1
ATOM 766 O O . TYR A 1 101 ? 1.713 9.988 -4.361 1.00 75.31 101 TYR A O 1
ATOM 774 N N . ALA A 1 102 ? 2.796 8.816 -5.949 1.00 71.00 102 ALA A N 1
ATOM 775 C CA . ALA A 1 102 ? 2.376 7.512 -5.437 1.00 71.00 102 ALA A CA 1
ATOM 776 C C . ALA A 1 102 ? 2.923 7.269 -4.017 1.00 71.00 102 ALA A C 1
ATOM 778 O O . ALA A 1 102 ? 2.200 6.802 -3.139 1.00 71.00 102 ALA A O 1
ATOM 779 N N . SER A 1 103 ? 4.175 7.657 -3.762 1.00 70.44 103 SER A N 1
ATOM 780 C CA . SER A 1 103 ? 4.795 7.551 -2.436 1.00 70.44 103 SER A CA 1
ATOM 781 C C . SER A 1 103 ? 4.130 8.457 -1.400 1.00 70.44 103 SER A C 1
ATOM 783 O O . SER A 1 103 ? 3.832 8.017 -0.293 1.00 70.44 103 SER A O 1
ATOM 785 N N . LEU A 1 104 ? 3.839 9.709 -1.760 1.00 73.00 104 LEU A N 1
ATOM 786 C CA . LEU A 1 104 ? 3.136 10.652 -0.889 1.00 73.00 104 LEU A CA 1
ATOM 787 C C . LEU A 1 104 ? 1.720 10.175 -0.556 1.00 73.00 104 LEU A C 1
ATOM 789 O O . LEU A 1 104 ? 1.325 10.211 0.608 1.00 73.00 104 LEU A O 1
ATOM 793 N N . GLY A 1 105 ? 0.972 9.698 -1.555 1.00 72.19 105 GLY A N 1
ATOM 794 C CA . GLY A 1 105 ? -0.374 9.165 -1.352 1.00 72.19 105 GLY A CA 1
ATOM 795 C C . GLY A 1 105 ? -0.380 7.974 -0.397 1.00 72.19 105 GLY A C 1
ATOM 796 O O . GLY A 1 105 ? -1.163 7.942 0.550 1.00 72.19 105 GLY A O 1
ATOM 797 N N . GLU A 1 106 ? 0.540 7.031 -0.591 1.00 73.31 106 GLU A N 1
ATOM 798 C CA . GLU A 1 106 ? 0.723 5.893 0.308 1.00 73.31 106 GLU A CA 1
ATOM 799 C C . GLU A 1 106 ? 1.021 6.334 1.749 1.00 73.31 106 GLU A C 1
ATOM 801 O O . GLU A 1 106 ? 0.345 5.888 2.677 1.00 73.31 106 GLU A O 1
ATOM 806 N N . VAL A 1 107 ? 1.982 7.244 1.946 1.00 72.06 107 VAL A N 1
ATOM 807 C CA . VAL A 1 107 ? 2.345 7.750 3.279 1.00 72.06 107 VAL A CA 1
ATOM 808 C C . VAL A 1 107 ? 1.152 8.418 3.958 1.00 72.06 107 VAL A C 1
ATOM 810 O O . VAL A 1 107 ? 0.867 8.119 5.116 1.00 72.06 107 VAL A O 1
ATOM 813 N N . VAL A 1 108 ? 0.415 9.278 3.249 1.00 75.56 108 VAL A N 1
ATOM 814 C CA . VAL A 1 108 ? -0.777 9.947 3.794 1.00 75.56 108 VAL A CA 1
ATOM 815 C C . VAL A 1 108 ? -1.816 8.922 4.247 1.00 75.56 108 VAL A C 1
ATOM 817 O O . VAL A 1 108 ? -2.364 9.043 5.342 1.00 75.56 108 VAL A O 1
ATOM 820 N N . LEU A 1 109 ? -2.061 7.886 3.447 1.00 78.69 109 LEU A N 1
ATOM 821 C CA . LEU A 1 109 ? -3.043 6.850 3.759 1.00 78.69 109 LEU A CA 1
ATOM 822 C C . LEU A 1 109 ? -2.619 5.984 4.955 1.00 78.69 109 LEU A C 1
ATOM 824 O O . LEU A 1 109 ? -3.445 5.715 5.831 1.00 78.69 109 LEU A O 1
ATOM 828 N N . ILE A 1 110 ? -1.335 5.625 5.054 1.00 73.69 110 ILE A N 1
ATOM 829 C CA . ILE A 1 110 ? -0.782 4.910 6.217 1.00 73.69 110 ILE A CA 1
ATOM 830 C C . ILE A 1 110 ? -0.897 5.767 7.481 1.00 73.69 110 ILE A C 1
ATOM 832 O O . ILE A 1 110 ? -1.320 5.276 8.532 1.00 73.69 110 ILE A O 1
ATOM 836 N N . VAL A 1 111 ? -0.554 7.054 7.391 1.00 76.31 111 VAL A N 1
ATOM 837 C CA . VAL A 1 111 ? -0.650 7.993 8.515 1.00 76.31 111 VAL A CA 1
ATOM 838 C C . VAL A 1 111 ? -2.100 8.146 8.964 1.00 76.31 111 VAL A C 1
ATOM 840 O O . VAL A 1 111 ? -2.370 8.058 10.159 1.00 76.31 111 VAL A O 1
ATOM 843 N N . LEU A 1 112 ? -3.048 8.302 8.035 1.00 76.56 112 LEU A N 1
ATOM 844 C CA . LEU A 1 112 ? -4.476 8.382 8.352 1.00 76.56 112 LEU A CA 1
ATOM 845 C C . LEU A 1 112 ? -4.972 7.113 9.053 1.00 76.56 112 LEU A C 1
ATOM 847 O O . LEU A 1 112 ? -5.599 7.200 10.110 1.00 76.56 112 LEU A O 1
ATOM 851 N N . ALA A 1 113 ? -4.651 5.935 8.514 1.00 72.88 113 ALA A N 1
ATOM 852 C CA . ALA A 1 113 ? -5.020 4.663 9.125 1.00 72.88 113 ALA A CA 1
ATOM 853 C C . ALA A 1 113 ? -4.447 4.520 10.546 1.00 72.88 113 ALA A C 1
ATOM 855 O O . ALA A 1 113 ? -5.158 4.088 11.459 1.00 72.88 113 ALA A O 1
ATOM 856 N N . THR A 1 114 ? -3.194 4.944 10.741 1.00 75.06 114 THR A N 1
ATOM 857 C CA . THR A 1 114 ? -2.495 4.930 12.035 1.00 75.06 114 THR A CA 1
ATOM 858 C C . THR A 1 114 ? -3.092 5.936 13.020 1.00 75.06 114 THR A C 1
ATOM 860 O O . THR A 1 114 ? -3.291 5.614 14.188 1.00 75.06 114 THR A O 1
ATOM 863 N N . ALA A 1 115 ? -3.441 7.143 12.576 1.00 75.62 115 ALA A N 1
ATOM 864 C CA . ALA A 1 115 ? -4.052 8.163 13.424 1.00 75.62 115 ALA A CA 1
ATOM 865 C C . ALA A 1 115 ? -5.443 7.731 13.915 1.00 75.62 115 ALA A C 1
ATOM 867 O O . ALA A 1 115 ? -5.760 7.867 15.099 1.00 75.62 115 ALA A O 1
ATOM 868 N N . VAL A 1 116 ? -6.258 7.152 13.027 1.00 76.81 116 VAL A N 1
ATOM 869 C CA . VAL A 1 116 ? -7.566 6.576 13.382 1.00 76.81 116 VAL A CA 1
ATOM 870 C C . VAL A 1 116 ? -7.394 5.434 14.386 1.00 76.81 116 VAL A C 1
ATOM 872 O O . VAL A 1 116 ? -8.128 5.370 15.375 1.00 76.81 116 VAL A O 1
ATOM 875 N N . PHE A 1 117 ? -6.388 4.582 14.172 1.00 71.94 117 PHE A N 1
ATOM 876 C CA . PHE A 1 117 ? -6.020 3.501 15.083 1.00 71.94 117 PHE A CA 1
ATOM 877 C C . PHE A 1 117 ? -5.644 4.016 16.483 1.00 71.94 117 PHE A C 1
ATOM 879 O O . PHE A 1 117 ? -6.233 3.578 17.474 1.00 71.94 117 PHE A O 1
ATOM 886 N N . LEU A 1 118 ? -4.715 4.974 16.577 1.00 72.44 118 LEU A N 1
ATOM 887 C CA . LEU A 1 118 ? -4.243 5.527 17.851 1.00 72.44 118 LEU A CA 1
ATOM 888 C C . LEU A 1 118 ? -5.373 6.224 18.609 1.00 72.44 118 LEU A C 1
ATOM 890 O O . LEU A 1 118 ? -5.550 6.002 19.806 1.00 72.44 118 LEU A O 1
ATOM 894 N N . ARG A 1 119 ? -6.200 7.002 17.902 1.00 73.50 119 ARG A N 1
ATOM 895 C CA . ARG A 1 119 ? -7.365 7.664 18.496 1.00 73.50 119 ARG A CA 1
ATOM 896 C C . ARG A 1 119 ? -8.358 6.655 19.073 1.00 73.50 119 ARG A C 1
ATOM 898 O O . ARG A 1 119 ? -8.905 6.888 20.149 1.00 73.50 119 ARG A O 1
ATOM 905 N N . GLY A 1 120 ? -8.592 5.545 18.374 1.00 69.06 120 GLY A N 1
ATOM 906 C CA . GLY A 1 120 ? -9.471 4.477 18.847 1.00 69.06 120 GLY A CA 1
ATOM 907 C C . GLY A 1 120 ? -8.963 3.783 20.112 1.00 69.06 120 GLY A C 1
ATOM 908 O O . GLY A 1 120 ? -9.762 3.482 20.994 1.00 69.06 120 GLY A O 1
ATOM 909 N N . GLN A 1 121 ? -7.648 3.589 20.239 1.00 69.75 121 GLN A N 1
ATOM 910 C CA . GLN A 1 121 ? -7.035 3.051 21.459 1.00 69.75 121 GLN A CA 1
ATOM 911 C C . GLN A 1 121 ? -7.132 4.028 22.635 1.00 69.75 121 GLN A C 1
ATOM 913 O O . GLN A 1 121 ? -7.615 3.658 23.702 1.00 69.75 121 GLN A O 1
ATOM 918 N N . MET A 1 122 ? -6.750 5.292 22.430 1.00 72.31 122 MET A N 1
ATOM 919 C CA . MET A 1 122 ? -6.754 6.307 23.491 1.00 72.31 122 MET A CA 1
ATOM 920 C C . MET A 1 122 ? -8.155 6.569 24.056 1.00 72.31 122 MET A C 1
ATOM 922 O O . MET A 1 122 ? -8.317 6.673 25.269 1.00 72.31 122 MET A O 1
ATOM 926 N N . ALA A 1 123 ? -9.178 6.628 23.195 1.00 63.75 123 ALA A N 1
ATOM 927 C CA . ALA A 1 123 ? -10.567 6.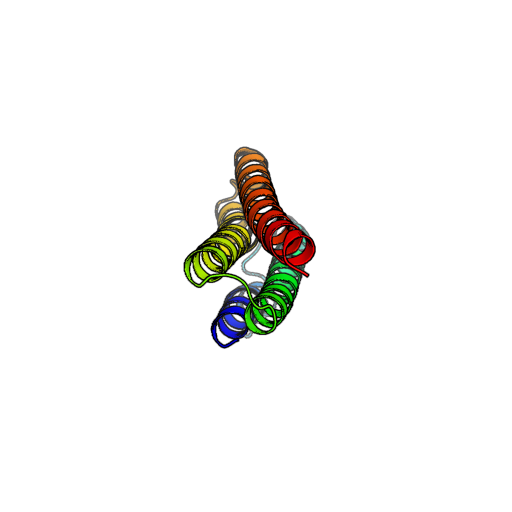802 23.627 1.00 63.75 123 ALA A CA 1
ATOM 928 C C . ALA A 1 123 ? -11.055 5.656 24.529 1.00 63.75 123 ALA A C 1
ATOM 930 O O . ALA A 1 123 ? -11.944 5.856 25.352 1.00 63.75 123 ALA A O 1
ATOM 931 N N . ARG A 1 124 ? -10.466 4.466 24.381 1.00 61.47 124 ARG A N 1
ATOM 932 C CA . ARG A 1 124 ? -10.823 3.273 25.144 1.00 61.47 124 ARG A CA 1
ATOM 933 C C . ARG A 1 124 ? -10.037 3.162 26.448 1.00 61.47 124 ARG A C 1
ATOM 935 O O . ARG A 1 124 ? -10.631 2.831 27.464 1.00 61.47 124 ARG A O 1
ATOM 942 N N . SER A 1 125 ? -8.745 3.500 26.441 1.00 59.41 125 SER A N 1
ATOM 943 C CA . SER A 1 125 ? -7.925 3.582 27.661 1.00 59.41 125 SER A CA 1
ATOM 944 C C . SER A 1 125 ? -8.398 4.664 28.632 1.00 59.41 125 SER A C 1
ATOM 946 O O . SER A 1 125 ? -8.165 4.544 29.823 1.00 59.41 125 SER A O 1
ATOM 948 N N . ALA A 1 126 ? -9.075 5.707 28.146 1.00 59.69 126 ALA A N 1
ATOM 949 C CA . ALA A 1 126 ? -9.691 6.726 28.997 1.00 59.69 126 ALA A CA 1
ATOM 950 C C . ALA A 1 126 ? -11.001 6.265 29.676 1.00 59.69 126 ALA A C 1
ATOM 952 O O . ALA A 1 126 ? -11.545 6.998 30.498 1.00 59.69 126 ALA A O 1
ATOM 953 N N . GLN A 1 127 ? -11.536 5.094 29.308 1.00 52.00 127 GLN A N 1
ATOM 954 C CA . GLN A 1 127 ? -12.786 4.529 29.842 1.00 52.00 127 GLN A CA 1
ATOM 955 C C . GLN A 1 127 ? -12.567 3.310 30.757 1.00 52.00 127 GLN A C 1
ATOM 957 O O . GLN A 1 127 ? -13.539 2.771 31.284 1.00 52.00 127 GLN A O 1
ATOM 962 N N . THR A 1 128 ? -11.318 2.872 30.924 1.00 48.06 128 THR A N 1
ATOM 963 C CA . THR A 1 128 ? -10.874 1.814 31.851 1.00 48.06 128 THR A CA 1
ATOM 964 C C . THR A 1 128 ? -10.093 2.424 32.994 1.00 48.06 128 THR A C 1
ATOM 966 O O . THR A 1 128 ? -10.330 2.010 34.146 1.00 48.06 128 THR A O 1
#

Secondary structure (DSSP, 8-state):
-HHHHHHHIIIIIITHHHHH--TTSS-SS-HHHHHHHHHHHHHHHHHHHHHHHHHHHHHHS---HHHHHHHHHHHHHHHIIIIIIHHHHHHTT-HHHHHHHHHHHHHHHHHHHHHHHHHHHHHHHTT-

Radius of gyration: 17.06 Å; chains: 1; bounding box: 35×31×55 Å

pLDDT: mean 70.73, std 9.89, range [43.03, 84.31]